Protein AF-A0AAN6GQ10-F1 (afdb_monomer_lite)

Secondary structure (DSSP, 8-state):
-PPPTT-HHHHHHHHHHHH-TTSHHHHHHHHHHHHHHHHHHHHHHS--GGGTTTS-----------------------------------TTS----HHHHHHHHTTPPP-S--TTTTPPPPP-

pLDDT: mean 72.79, std 21.88, range [30.62, 97.94]

Foldseek 3Di:
DDADPPHPVVVVVVVCLCPPCPHPNVVVVVVVVVVVVVVVVVVVPDDPVVVVVPPDDDDDDDDDDDDDDDDDPDDDDDDDPDDDDPDPPPPQDDPPDPVQVVCVVVVHDDDDDDVVSPDDPDDD

Organism: NCBI:txid155126

Sequence (124 aa):
MAKSLRSKSKVAARRVKRTDPNSVYKINADQRIQRAAARLKVLAKGPKVSAQQSESAEDQEDDQDASSSALMDQDEGEDATEGGEPTKISTSGSRGSRRETWRAARGWKPRVGSKNGGRTKRRH

Radius of gyration: 27.34 Å; chains: 1; bounding box: 59×47×66 Å

Structure (mmCIF, N/CA/C/O backbone):
data_AF-A0AAN6GQ10-F1
#
_entry.id   AF-A0AAN6GQ10-F1
#
loop_
_atom_site.group_PDB
_atom_site.id
_atom_site.type_symbol
_atom_site.label_atom_id
_atom_site.label_alt_id
_atom_site.label_comp_id
_atom_site.label_asym_id
_atom_site.label_entity_id
_atom_site.label_seq_id
_atom_site.pdbx_PDB_ins_code
_atom_site.Cartn_x
_atom_site.Cartn_y
_atom_site.Cartn_z
_atom_site.occupancy
_atom_site.B_iso_or_equiv
_atom_site.auth_seq_id
_atom_site.auth_comp_id
_atom_site.auth_asym_id
_atom_site.auth_atom_id
_atom_site.pdbx_PDB_model_num
ATOM 1 N N . MET A 1 1 ? 23.895 -21.806 -19.613 1.00 79.12 1 MET A N 1
ATOM 2 C CA . MET A 1 1 ? 23.264 -22.015 -18.288 1.00 79.12 1 MET A CA 1
ATOM 3 C C . MET A 1 1 ? 22.072 -21.084 -18.121 1.00 79.12 1 MET A C 1
ATOM 5 O O . MET A 1 1 ? 22.178 -19.911 -18.467 1.00 79.12 1 MET A O 1
ATOM 9 N N . ALA A 1 2 ? 20.944 -21.579 -17.609 1.00 91.69 2 ALA A N 1
ATOM 10 C CA . ALA A 1 2 ? 19.801 -20.728 -17.281 1.00 91.69 2 ALA A CA 1
ATOM 11 C C . ALA A 1 2 ? 20.114 -19.815 -16.080 1.00 91.69 2 ALA A C 1
ATOM 13 O O . ALA A 1 2 ? 20.938 -20.137 -15.225 1.00 91.69 2 ALA A O 1
ATOM 14 N N . LYS A 1 3 ? 19.454 -18.655 -16.006 1.00 94.19 3 LYS A N 1
ATOM 15 C CA . LYS A 1 3 ? 19.617 -17.720 -14.883 1.00 94.19 3 LYS A CA 1
ATOM 16 C C . LYS A 1 3 ? 18.761 -18.162 -13.693 1.00 94.19 3 LYS A C 1
ATOM 18 O O . LYS A 1 3 ? 17.585 -18.466 -13.868 1.00 94.19 3 LYS A O 1
ATOM 23 N N . SER A 1 4 ? 19.312 -18.110 -12.479 1.00 96.38 4 SER A N 1
ATOM 24 C CA . SER A 1 4 ? 18.559 -18.422 -11.256 1.00 96.38 4 SER A CA 1
ATOM 25 C C . SER A 1 4 ? 17.460 -17.390 -10.965 1.00 96.38 4 SER A C 1
ATOM 27 O O . SER A 1 4 ? 17.527 -16.231 -11.398 1.00 96.38 4 SER A O 1
ATOM 29 N N . LEU A 1 5 ? 16.462 -17.779 -10.163 1.00 93.62 5 LEU A N 1
ATOM 30 C CA . LEU A 1 5 ? 15.357 -16.902 -9.753 1.00 93.62 5 LEU A CA 1
ATOM 31 C C . LEU A 1 5 ? 15.836 -15.632 -9.025 1.00 93.62 5 LEU A C 1
ATOM 33 O O . LEU A 1 5 ? 15.201 -14.580 -9.153 1.00 93.62 5 LEU A O 1
ATOM 37 N N . ARG A 1 6 ? 16.962 -15.746 -8.306 1.00 95.62 6 ARG A N 1
ATOM 38 C CA . ARG A 1 6 ? 17.621 -14.681 -7.534 1.00 95.62 6 ARG A CA 1
ATOM 39 C C . ARG A 1 6 ? 18.756 -13.992 -8.300 1.00 95.62 6 ARG A C 1
ATOM 41 O O . ARG A 1 6 ? 19.488 -13.193 -7.726 1.00 95.62 6 ARG A O 1
ATOM 48 N N . SER A 1 7 ? 18.933 -14.295 -9.587 1.00 97.19 7 SER A N 1
ATOM 49 C CA . SER A 1 7 ? 19.975 -13.658 -10.392 1.00 97.19 7 SER A CA 1
ATOM 50 C C . SER A 1 7 ? 19.761 -12.142 -10.459 1.00 97.19 7 SER A C 1
ATOM 52 O O . SER A 1 7 ? 18.679 -11.662 -10.811 1.00 97.19 7 SER A O 1
ATOM 54 N N . LYS A 1 8 ? 20.815 -11.378 -10.144 1.00 96.62 8 LYS A N 1
ATOM 55 C CA . LYS A 1 8 ? 20.757 -9.910 -10.026 1.00 96.62 8 LYS A CA 1
ATOM 56 C C . LYS A 1 8 ? 20.184 -9.248 -11.282 1.00 96.62 8 LYS A C 1
ATOM 58 O O . LYS A 1 8 ? 19.290 -8.418 -11.177 1.00 96.62 8 LYS A O 1
ATOM 63 N N . SER A 1 9 ? 20.616 -9.689 -12.468 1.00 95.88 9 SER A N 1
ATOM 64 C CA . SER A 1 9 ? 20.123 -9.146 -13.744 1.00 95.88 9 SER A CA 1
ATOM 65 C C . SER A 1 9 ? 18.615 -9.345 -13.951 1.00 95.88 9 SER A C 1
ATOM 67 O O . SER A 1 9 ? 17.933 -8.429 -14.403 1.00 95.88 9 SER A O 1
ATOM 69 N N . LYS A 1 10 ? 18.050 -10.508 -13.592 1.00 96.19 10 LYS A N 1
ATOM 70 C CA . LYS A 1 10 ? 16.604 -10.756 -13.735 1.00 96.19 10 LYS A CA 1
ATOM 71 C C . LYS A 1 10 ? 15.794 -10.044 -12.655 1.00 96.19 10 LYS A C 1
ATOM 73 O O . LYS A 1 10 ? 14.712 -9.551 -12.957 1.00 96.19 10 LYS A O 1
ATOM 78 N N . VAL A 1 11 ? 16.298 -9.971 -11.423 1.00 97.44 11 VAL A N 1
ATOM 79 C CA . VAL A 1 11 ? 15.635 -9.225 -10.342 1.00 97.44 11 VAL A CA 1
ATOM 80 C C . VAL A 1 11 ? 15.595 -7.728 -10.662 1.00 97.44 11 VAL A C 1
ATOM 82 O O . VAL A 1 11 ? 14.533 -7.126 -10.528 1.00 97.44 11 VAL A O 1
ATOM 85 N N . ALA A 1 12 ? 16.689 -7.151 -11.170 1.00 97.06 12 ALA A N 1
ATOM 86 C CA . ALA A 1 12 ? 16.736 -5.753 -11.604 1.00 97.06 12 ALA A CA 1
ATOM 87 C C . ALA A 1 12 ? 15.717 -5.463 -12.719 1.00 97.06 12 ALA A C 1
ATOM 89 O O . ALA A 1 12 ? 14.913 -4.546 -12.586 1.00 97.06 12 ALA A O 1
ATOM 90 N N . ALA A 1 13 ? 15.653 -6.308 -13.754 1.00 96.38 13 ALA A N 1
ATOM 91 C CA . ALA A 1 13 ? 14.658 -6.161 -14.819 1.00 96.38 13 ALA A CA 1
ATOM 92 C C . ALA A 1 13 ? 13.208 -6.261 -14.304 1.00 96.38 13 ALA A C 1
ATOM 94 O O . ALA A 1 13 ? 12.327 -5.544 -14.770 1.00 96.38 13 ALA A O 1
ATOM 95 N N . ARG A 1 14 ? 12.939 -7.133 -13.319 1.00 96.19 14 ARG A N 1
ATOM 96 C CA . ARG A 1 14 ? 11.618 -7.207 -12.668 1.00 96.19 14 ARG A CA 1
ATOM 97 C C . ARG A 1 14 ? 11.313 -5.976 -11.818 1.00 96.19 14 ARG A C 1
ATOM 99 O O . ARG A 1 14 ? 10.143 -5.641 -11.684 1.00 96.19 14 ARG A O 1
ATOM 106 N N . ARG A 1 15 ? 12.326 -5.358 -11.203 1.00 96.69 15 ARG A N 1
ATOM 107 C CA . ARG A 1 15 ? 12.160 -4.129 -10.419 1.00 96.69 15 ARG A CA 1
ATOM 108 C C . ARG A 1 15 ? 11.698 -2.997 -11.327 1.00 96.69 15 ARG A C 1
ATOM 110 O O . ARG A 1 15 ? 10.641 -2.457 -11.051 1.00 96.69 15 ARG A O 1
ATOM 117 N N . VAL A 1 16 ? 12.417 -2.753 -12.426 1.00 96.50 16 VAL A N 1
ATOM 118 C CA . VAL A 1 16 ? 12.078 -1.744 -13.450 1.00 96.50 16 VAL A CA 1
ATOM 119 C C . VAL A 1 16 ? 10.615 -1.897 -13.886 1.00 96.50 16 VAL A C 1
ATOM 121 O O . VAL A 1 16 ? 9.791 -1.030 -13.617 1.00 96.50 16 VAL A O 1
ATOM 124 N N . LYS A 1 17 ? 10.229 -3.104 -14.328 1.00 96.44 17 LYS A N 1
ATOM 125 C CA . LYS A 1 17 ? 8.841 -3.423 -14.717 1.00 96.44 17 LYS A CA 1
ATOM 126 C C . LYS A 1 17 ? 7.772 -3.165 -13.650 1.00 96.44 17 LYS A C 1
ATOM 128 O O . LYS A 1 17 ? 6.601 -3.148 -13.999 1.00 96.44 17 LYS A O 1
ATOM 133 N N . ARG A 1 18 ? 8.128 -3.082 -12.367 1.00 96.25 18 ARG A N 1
ATOM 134 C CA . ARG A 1 18 ? 7.182 -2.843 -11.264 1.00 96.25 18 ARG A CA 1
ATOM 135 C C . ARG A 1 18 ? 7.212 -1.411 -10.746 1.00 96.25 18 ARG A C 1
ATOM 137 O O . ARG A 1 18 ? 6.263 -1.012 -10.082 1.00 96.25 18 ARG A O 1
ATOM 144 N N . THR A 1 19 ? 8.298 -0.681 -10.979 1.00 96.00 19 THR A N 1
ATOM 145 C CA . THR A 1 19 ? 8.477 0.686 -10.482 1.00 96.00 19 THR A CA 1
ATOM 146 C C . THR A 1 19 ? 8.130 1.734 -11.521 1.00 96.00 19 THR A C 1
ATOM 148 O O . THR A 1 19 ? 7.712 2.819 -11.133 1.00 96.00 19 THR A O 1
ATOM 151 N N . ASP A 1 20 ? 8.287 1.426 -12.810 1.00 95.94 20 ASP A N 1
ATOM 152 C CA . ASP A 1 20 ? 8.034 2.402 -13.865 1.00 95.94 20 ASP A CA 1
ATOM 153 C C . ASP A 1 20 ? 6.553 2.813 -13.856 1.00 95.94 20 ASP A C 1
ATOM 155 O O . ASP A 1 20 ? 5.682 1.933 -13.894 1.00 95.94 20 ASP A O 1
ATOM 159 N N . PRO A 1 21 ? 6.246 4.122 -13.837 1.00 95.25 21 PRO A N 1
ATOM 160 C CA .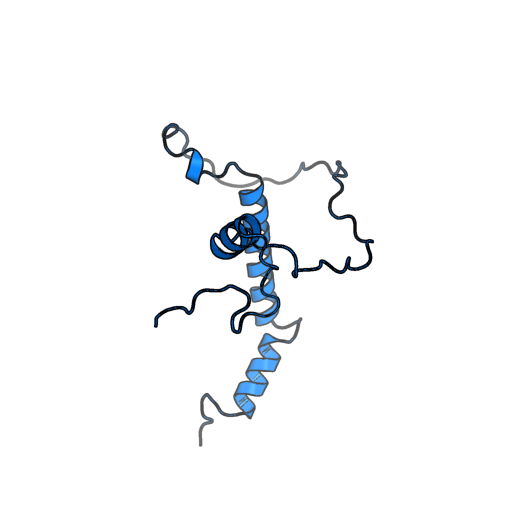 PRO A 1 21 ? 4.874 4.617 -13.706 1.00 95.25 21 PRO A CA 1
ATOM 161 C C . PRO A 1 21 ? 3.992 4.191 -14.884 1.00 95.25 21 PRO A C 1
ATOM 163 O O . PRO A 1 21 ? 2.820 3.885 -14.704 1.00 95.25 21 PRO A O 1
ATOM 166 N N . ASN A 1 22 ? 4.585 4.068 -16.073 1.00 94.81 22 ASN A N 1
ATOM 167 C CA . ASN A 1 22 ? 3.887 3.677 -17.298 1.00 94.81 22 ASN A CA 1
ATOM 168 C C . ASN A 1 22 ? 3.784 2.151 -17.469 1.00 94.81 22 ASN A C 1
ATOM 170 O O . ASN A 1 22 ? 3.261 1.669 -18.473 1.00 94.81 22 ASN A O 1
ATOM 174 N N . SER A 1 23 ? 4.312 1.361 -16.529 1.00 96.88 23 SER A N 1
ATOM 175 C CA . SER A 1 23 ? 4.219 -0.095 -16.616 1.00 96.88 23 SER A CA 1
ATOM 176 C C . SER A 1 23 ? 2.820 -0.581 -16.244 1.00 96.88 23 SER A C 1
ATOM 178 O O . SER A 1 23 ? 2.238 -0.174 -15.239 1.00 96.88 23 SER A O 1
ATO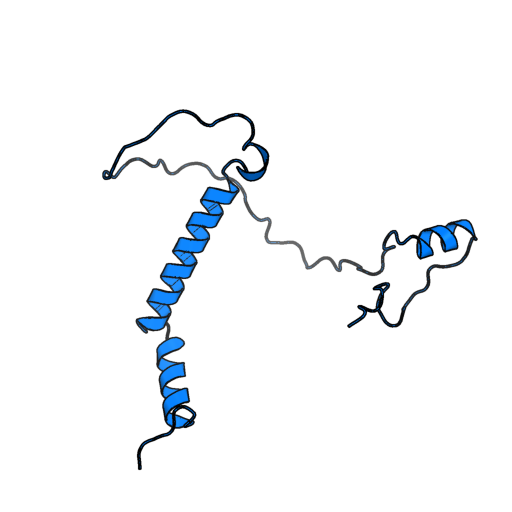M 180 N N . VAL A 1 24 ? 2.316 -1.560 -16.997 1.00 97.50 24 VAL A N 1
ATOM 181 C CA . VAL A 1 24 ? 1.022 -2.213 -16.728 1.00 97.50 24 VAL A CA 1
ATOM 182 C C . VAL A 1 24 ? 0.945 -2.760 -15.294 1.00 97.50 24 VAL A C 1
ATOM 184 O O . VAL A 1 24 ? -0.108 -2.724 -14.663 1.00 97.50 24 VAL A O 1
ATOM 187 N N . TYR A 1 25 ? 2.065 -3.238 -14.738 1.00 96.94 25 TYR A N 1
ATOM 188 C CA . TYR A 1 25 ? 2.113 -3.742 -13.363 1.00 96.94 25 TYR A CA 1
ATOM 189 C C . TYR A 1 25 ? 1.857 -2.648 -12.326 1.00 96.94 25 TYR A C 1
ATOM 191 O O . TYR A 1 25 ? 1.115 -2.891 -11.373 1.00 96.94 25 TYR A O 1
ATOM 199 N N . LYS A 1 26 ? 2.472 -1.474 -12.500 1.00 97.44 26 LYS A N 1
ATOM 200 C CA . LYS A 1 26 ? 2.326 -0.348 -11.577 1.00 97.44 26 LYS A CA 1
ATOM 201 C C . LYS A 1 26 ? 0.924 0.248 -11.668 1.00 97.44 26 LYS A C 1
ATOM 203 O O . LYS A 1 26 ? 0.253 0.346 -10.646 1.00 97.44 26 LYS A O 1
ATOM 208 N N . ILE A 1 27 ? 0.443 0.486 -12.889 1.00 97.50 27 ILE A N 1
ATOM 209 C CA . ILE A 1 27 ? -0.905 1.006 -13.163 1.00 97.50 27 ILE A CA 1
ATOM 210 C C . ILE A 1 27 ? -1.975 0.121 -12.508 1.00 97.50 27 ILE A C 1
ATOM 212 O O . ILE A 1 27 ? -2.806 0.606 -11.743 1.00 97.50 27 ILE A O 1
ATOM 216 N N . ASN A 1 28 ? -1.922 -1.195 -12.731 1.00 97.88 28 ASN A N 1
ATOM 217 C CA . ASN A 1 28 ? -2.907 -2.119 -12.162 1.00 97.88 28 ASN A CA 1
ATOM 218 C C . ASN A 1 28 ? -2.836 -2.196 -10.629 1.00 97.88 28 ASN A C 1
ATOM 220 O O . ASN A 1 28 ? -3.861 -2.383 -9.970 1.00 97.88 28 ASN A O 1
ATOM 224 N N . ALA A 1 29 ? -1.637 -2.096 -10.049 1.00 96.94 29 ALA A N 1
ATOM 225 C CA . ALA A 1 29 ? -1.479 -2.067 -8.598 1.00 96.94 29 ALA A CA 1
ATOM 226 C C . ALA A 1 29 ? -2.108 -0.798 -8.005 1.00 96.94 29 ALA A C 1
ATOM 228 O O . ALA A 1 29 ? -2.878 -0.892 -7.048 1.00 96.94 29 ALA A O 1
ATOM 229 N N . ASP A 1 30 ? -1.853 0.356 -8.616 1.00 96.88 30 ASP A N 1
ATOM 230 C CA . ASP A 1 30 ? -2.363 1.645 -8.148 1.00 96.88 30 ASP A CA 1
ATOM 231 C C . ASP A 1 30 ? -3.889 1.737 -8.301 1.00 96.88 30 ASP A C 1
ATOM 233 O O . ASP A 1 30 ? -4.576 2.134 -7.361 1.00 96.88 30 ASP A O 1
ATOM 237 N N . GLN A 1 31 ? -4.452 1.240 -9.407 1.00 97.94 31 GLN A N 1
ATOM 238 C CA . GLN A 1 31 ? -5.907 1.141 -9.592 1.00 97.94 31 GLN A CA 1
ATOM 239 C C . GLN A 1 31 ? -6.583 0.297 -8.501 1.00 97.94 31 GLN A C 1
ATOM 241 O O . GLN A 1 31 ? -7.656 0.648 -8.007 1.00 97.94 31 GLN A O 1
ATOM 246 N N . ARG A 1 32 ? -5.972 -0.822 -8.088 1.00 97.88 32 ARG A N 1
ATOM 247 C CA . ARG A 1 32 ? -6.510 -1.648 -6.991 1.00 97.88 32 ARG A CA 1
ATOM 248 C C . ARG A 1 32 ? -6.489 -0.899 -5.663 1.00 97.88 32 ARG A C 1
ATOM 250 O O . ARG A 1 32 ? -7.461 -0.987 -4.915 1.00 97.88 32 ARG A O 1
ATOM 257 N N . ILE A 1 33 ? -5.416 -0.157 -5.389 1.00 97.31 33 ILE A N 1
ATOM 258 C CA . ILE A 1 33 ? -5.290 0.663 -4.178 1.00 97.31 33 ILE A CA 1
ATOM 259 C C . ILE A 1 33 ? -6.358 1.762 -4.168 1.00 97.31 33 ILE A C 1
ATOM 261 O O . ILE A 1 33 ? -7.038 1.934 -3.160 1.00 97.31 33 ILE A O 1
ATOM 265 N N . GLN A 1 34 ? -6.576 2.442 -5.294 1.00 97.88 34 GLN A N 1
ATOM 266 C CA . GLN A 1 34 ? -7.616 3.467 -5.427 1.00 97.88 34 GLN A CA 1
ATOM 267 C C . GLN A 1 34 ? -9.020 2.897 -5.193 1.00 97.88 34 GLN A C 1
ATOM 269 O O . GLN A 1 34 ? -9.791 3.466 -4.421 1.00 97.88 34 GLN A O 1
ATOM 274 N N . ARG A 1 35 ? -9.340 1.735 -5.781 1.00 97.81 35 ARG A N 1
ATOM 275 C CA . ARG A 1 35 ? -10.624 1.047 -5.545 1.00 97.81 35 ARG A CA 1
ATOM 276 C C . ARG A 1 35 ? -10.810 0.677 -4.074 1.00 97.81 35 ARG A C 1
ATOM 278 O O . ARG A 1 35 ? -11.895 0.862 -3.531 1.00 97.81 35 ARG A O 1
ATOM 285 N N . ALA A 1 36 ? -9.765 0.165 -3.426 1.00 97.94 36 ALA A N 1
ATOM 286 C CA . ALA A 1 36 ? -9.811 -0.161 -2.003 1.00 97.94 36 ALA A CA 1
ATOM 287 C C . ALA A 1 36 ? -10.031 1.095 -1.146 1.00 97.94 36 ALA A C 1
ATOM 289 O O . ALA A 1 36 ? -10.891 1.091 -0.270 1.00 97.94 36 ALA A O 1
ATOM 290 N N . ALA A 1 37 ? -9.321 2.186 -1.438 1.00 97.50 37 ALA A N 1
ATOM 291 C CA . ALA A 1 37 ? -9.489 3.457 -0.741 1.00 97.50 37 ALA A CA 1
ATOM 292 C C . ALA A 1 37 ? -10.904 4.030 -0.917 1.00 97.50 37 ALA A C 1
ATOM 294 O O . ALA A 1 37 ? -11.501 4.478 0.058 1.00 97.50 37 ALA A O 1
ATOM 295 N N . ALA A 1 38 ? -11.469 3.967 -2.126 1.00 96.88 38 ALA A N 1
ATOM 296 C CA . ALA A 1 38 ? -12.841 4.398 -2.386 1.00 96.88 38 ALA A CA 1
ATOM 297 C C . ALA A 1 38 ? -13.857 3.596 -1.555 1.00 96.88 38 ALA A C 1
ATOM 299 O O . ALA A 1 38 ? -14.691 4.185 -0.872 1.00 96.88 38 ALA A O 1
ATOM 300 N N . ARG A 1 39 ? -13.729 2.262 -1.522 1.00 95.44 39 ARG A N 1
ATOM 301 C CA . ARG A 1 39 ? -14.579 1.394 -0.686 1.00 95.44 39 ARG A CA 1
ATOM 302 C C . ARG A 1 39 ? -14.458 1.729 0.797 1.00 95.44 39 ARG A C 1
ATOM 304 O O . ARG A 1 39 ? -15.467 1.813 1.485 1.00 95.44 39 ARG A O 1
ATOM 311 N N . LEU A 1 40 ? -13.240 1.958 1.285 1.00 94.50 40 LEU A N 1
ATOM 312 C CA . LEU A 1 40 ? -13.014 2.332 2.682 1.00 94.50 40 LEU A CA 1
ATOM 313 C C . LEU A 1 40 ? -13.630 3.692 3.024 1.00 94.50 40 LEU A C 1
ATOM 315 O O . LEU A 1 40 ? -14.192 3.830 4.103 1.00 94.50 40 LEU A O 1
ATOM 319 N N . LYS A 1 41 ? -13.581 4.674 2.115 1.00 94.62 41 LYS A N 1
ATOM 320 C CA . LYS A 1 41 ? -14.247 5.974 2.305 1.00 94.62 41 LYS A CA 1
ATOM 321 C C . LYS A 1 41 ? -15.767 5.831 2.395 1.00 94.62 41 LYS A C 1
ATOM 323 O O . LYS A 1 41 ? -16.376 6.481 3.235 1.00 94.62 41 LYS A O 1
ATOM 328 N N . VAL A 1 42 ? -16.367 4.971 1.569 1.00 92.88 42 VAL A N 1
ATOM 329 C CA . VAL A 1 42 ? -17.807 4.666 1.644 1.00 92.88 42 VAL A CA 1
ATOM 330 C C . VAL A 1 42 ? -18.143 3.994 2.978 1.00 92.88 42 VAL A C 1
ATOM 332 O O . VAL A 1 42 ? -19.028 4.455 3.692 1.00 92.88 42 VAL A O 1
ATOM 335 N N . LEU A 1 43 ? -17.379 2.969 3.369 1.00 89.50 43 LEU A N 1
ATOM 336 C CA . LEU A 1 43 ? -17.573 2.264 4.641 1.00 89.50 43 LEU A CA 1
ATOM 337 C C . LEU A 1 43 ? -17.361 3.159 5.868 1.00 89.50 43 LEU A C 1
ATOM 339 O O . LEU A 1 43 ? -18.015 2.956 6.882 1.00 89.50 43 LEU A O 1
ATOM 343 N N . ALA A 1 44 ? -16.460 4.140 5.794 1.00 90.81 44 ALA A N 1
ATOM 344 C CA . ALA A 1 44 ? -16.213 5.074 6.889 1.00 90.81 44 ALA A CA 1
ATOM 345 C C . ALA A 1 44 ? -17.389 6.033 7.132 1.00 90.81 44 ALA A C 1
ATOM 347 O O . ALA A 1 44 ? -17.574 6.475 8.264 1.00 90.8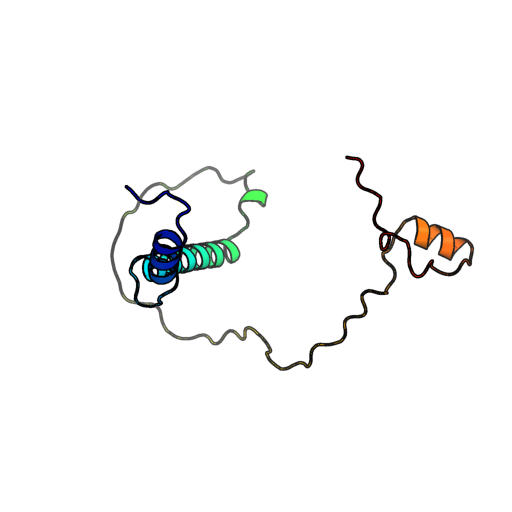1 44 ALA A O 1
ATOM 348 N N . LYS A 1 45 ? -18.163 6.350 6.086 1.00 89.12 45 LYS A N 1
ATOM 349 C CA . LYS A 1 45 ? -19.368 7.189 6.174 1.00 89.12 45 LYS A CA 1
ATOM 350 C C . LYS A 1 45 ? -20.609 6.394 6.594 1.00 89.12 45 LYS A C 1
ATOM 352 O O . LYS A 1 45 ? -21.535 6.972 7.148 1.00 89.12 45 LYS A O 1
ATOM 357 N N . GLY A 1 46 ? -20.632 5.089 6.319 1.00 82.62 46 GLY A N 1
ATOM 358 C CA . GLY A 1 46 ? -21.722 4.203 6.719 1.00 82.62 46 GLY A CA 1
ATOM 359 C C . GLY A 1 46 ? -21.720 3.885 8.222 1.00 82.62 46 GLY A C 1
ATOM 360 O O . GLY A 1 46 ? -20.676 3.970 8.880 1.00 82.62 46 GLY A O 1
ATOM 361 N N . PRO A 1 47 ? -22.873 3.484 8.788 1.00 79.19 47 PRO A N 1
ATOM 362 C CA . PRO A 1 47 ? -22.930 3.008 10.162 1.00 79.19 47 PRO A CA 1
ATOM 363 C C . PRO A 1 47 ? -22.017 1.789 10.328 1.00 79.19 47 PRO A C 1
ATOM 365 O O . PRO A 1 47 ? -21.966 0.892 9.484 1.00 79.19 47 PRO A O 1
ATOM 368 N N . LYS A 1 48 ? -21.268 1.748 11.434 1.00 79.50 48 LYS A N 1
ATOM 369 C CA . LYS A 1 48 ? -20.417 0.602 11.778 1.00 79.50 48 LYS A CA 1
ATOM 370 C C . LYS A 1 48 ? -21.324 -0.578 12.120 1.00 79.50 48 LYS A C 1
ATOM 372 O O . LYS A 1 48 ? -21.727 -0.743 13.268 1.00 79.50 48 LYS A O 1
ATOM 377 N N . VAL A 1 49 ? -21.617 -1.399 11.115 1.00 66.00 49 VAL A N 1
ATOM 378 C CA . VAL A 1 49 ? -22.567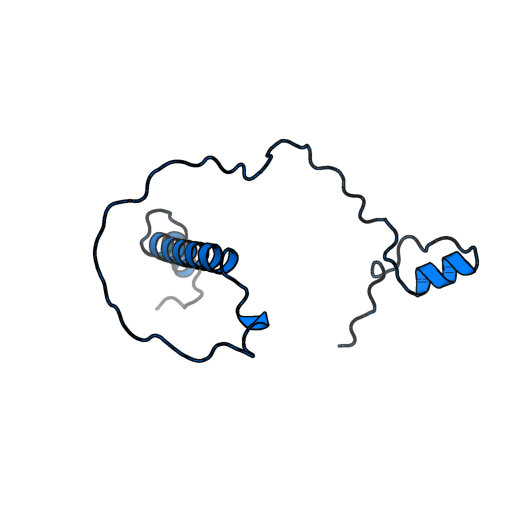 -2.525 11.185 1.00 66.00 49 VAL A CA 1
ATOM 379 C C . VAL A 1 49 ? -22.226 -3.515 12.314 1.00 66.00 49 VAL A C 1
ATOM 381 O O . VAL A 1 49 ? -23.108 -4.165 12.862 1.00 66.00 49 VAL A O 1
ATOM 384 N N . SER A 1 50 ? -20.969 -3.554 12.775 1.00 61.47 50 SER A N 1
ATOM 385 C CA . SER A 1 50 ? -20.544 -4.377 13.916 1.00 61.47 50 SER A CA 1
ATOM 386 C C . SER A 1 50 ? -21.094 -3.939 15.284 1.00 61.47 50 SER A C 1
ATOM 388 O O . SER A 1 50 ? -20.833 -4.625 16.266 1.00 61.47 50 SER A O 1
ATOM 390 N N . ALA A 1 51 ? -21.798 -2.805 15.383 1.00 56.88 51 ALA A N 1
ATOM 391 C CA . ALA A 1 51 ? -22.465 -2.361 16.613 1.00 56.88 51 ALA A CA 1
ATOM 392 C C . ALA A 1 51 ? -24.003 -2.484 16.568 1.00 56.88 51 ALA A C 1
ATOM 394 O O . ALA A 1 51 ? -24.639 -2.258 17.590 1.00 56.88 51 ALA A O 1
ATOM 395 N N . GLN A 1 52 ? -24.597 -2.829 15.417 1.00 53.00 52 GLN A N 1
ATOM 396 C CA . GLN A 1 52 ? -26.059 -2.838 15.217 1.00 53.00 52 GLN A CA 1
ATOM 397 C C . GLN A 1 52 ? -26.630 -4.196 14.781 1.00 53.00 52 GLN A C 1
ATOM 399 O O . GLN A 1 52 ? -27.836 -4.323 14.590 1.00 53.00 52 GLN A O 1
ATOM 404 N N . GLN A 1 53 ? -25.800 -5.236 14.663 1.00 49.69 53 GLN A N 1
ATOM 405 C CA . GLN A 1 53 ? -26.242 -6.580 14.276 1.00 49.69 53 GLN A CA 1
ATOM 406 C C . GLN A 1 53 ? -26.921 -7.343 15.433 1.00 49.69 53 GLN A C 1
ATOM 408 O O . GLN A 1 53 ? -26.604 -8.500 15.699 1.00 49.69 53 GLN A O 1
ATOM 413 N N . SER A 1 54 ? -27.844 -6.685 16.136 1.00 48.72 54 SER A N 1
ATOM 414 C CA . SER A 1 54 ? -28.811 -7.339 17.020 1.00 48.72 54 SER A CA 1
ATOM 415 C C . SER A 1 54 ? -30.272 -7.089 16.636 1.00 48.72 54 SER A C 1
ATOM 417 O O . SER A 1 54 ? -31.112 -7.778 17.196 1.00 48.72 54 SER A O 1
ATOM 419 N N . GLU A 1 55 ? -30.614 -6.180 15.704 1.00 45.97 55 GLU A N 1
ATOM 420 C CA . GLU A 1 55 ? -32.038 -5.819 15.487 1.00 45.97 55 GLU A CA 1
ATOM 421 C C . GLU A 1 55 ? -32.492 -5.502 14.046 1.00 45.97 55 GLU A C 1
ATOM 423 O O . GLU A 1 55 ? -33.557 -4.925 13.855 1.00 45.97 55 GLU A O 1
ATOM 428 N N . SER A 1 56 ? -31.763 -5.861 12.988 1.00 45.00 56 SER A N 1
ATOM 429 C CA . SER A 1 56 ? -32.308 -5.692 11.624 1.00 45.00 56 SER A CA 1
ATOM 430 C C . SER A 1 56 ? -31.778 -6.752 10.676 1.00 45.00 56 SER A C 1
ATOM 432 O O . SER A 1 56 ? -30.855 -6.530 9.897 1.00 45.00 56 SER A O 1
ATOM 434 N N . ALA A 1 57 ? -32.358 -7.940 10.795 1.00 46.09 57 ALA A N 1
ATOM 435 C CA . ALA A 1 57 ? -32.406 -8.909 9.720 1.00 46.09 57 ALA A CA 1
ATOM 436 C C . ALA A 1 57 ? -33.860 -8.950 9.266 1.00 46.09 57 ALA A C 1
ATOM 438 O O . ALA A 1 57 ? -34.645 -9.635 9.903 1.00 46.09 57 ALA A O 1
ATOM 439 N N . GLU A 1 58 ? -34.211 -8.157 8.257 1.00 45.31 58 GLU A N 1
ATOM 440 C CA . GLU A 1 58 ? -35.278 -8.448 7.297 1.00 45.31 58 GLU A CA 1
ATOM 441 C C . GLU A 1 58 ? -35.324 -7.332 6.243 1.00 45.31 58 GLU A C 1
ATOM 443 O O . GLU A 1 58 ? -35.303 -6.151 6.575 1.00 45.31 58 GLU A O 1
ATOM 448 N N . ASP A 1 59 ? -35.382 -7.765 4.984 1.00 39.22 59 ASP A N 1
ATOM 449 C CA . ASP A 1 59 ? -35.679 -6.997 3.772 1.00 39.22 59 ASP A CA 1
ATOM 450 C C . ASP A 1 59 ? -34.530 -6.198 3.118 1.00 39.22 59 ASP A C 1
ATOM 452 O O . ASP A 1 59 ? -34.176 -5.095 3.525 1.00 39.22 59 ASP A O 1
ATOM 456 N N . GLN A 1 60 ? -33.919 -6.760 2.066 1.00 37.72 60 GLN A N 1
ATOM 457 C CA . GLN A 1 60 ? -34.314 -6.482 0.672 1.00 37.72 60 GLN A CA 1
ATOM 458 C C . GLN A 1 60 ? -33.242 -7.040 -0.288 1.00 37.72 60 GLN A C 1
ATOM 460 O O . GLN A 1 60 ? -32.083 -6.614 -0.282 1.00 37.72 60 GLN A O 1
ATOM 465 N N . GLU A 1 61 ? -33.627 -8.042 -1.078 1.00 41.59 61 GLU A N 1
ATOM 466 C CA . GLU A 1 61 ? -32.871 -8.540 -2.229 1.00 41.59 61 GLU A CA 1
ATOM 467 C C . GLU A 1 61 ? -33.224 -7.722 -3.486 1.00 41.59 61 GLU A C 1
ATOM 469 O O . GLU A 1 61 ? -34.351 -7.260 -3.622 1.00 41.59 61 GLU A O 1
ATOM 474 N N . ASP A 1 62 ? -32.256 -7.656 -4.407 1.00 36.56 62 ASP A N 1
ATOM 475 C CA . ASP A 1 62 ? -32.372 -7.336 -5.840 1.00 36.56 62 ASP A CA 1
ATOM 476 C C . ASP A 1 62 ? -32.517 -5.857 -6.264 1.00 36.56 62 ASP A C 1
ATOM 478 O O . ASP A 1 62 ? -33.571 -5.252 -6.146 1.00 36.56 62 ASP A O 1
ATOM 482 N N . ASP A 1 63 ? -31.447 -5.295 -6.846 1.00 33.12 63 ASP A N 1
ATOM 483 C CA . ASP A 1 63 ? -31.550 -4.688 -8.182 1.00 33.12 63 ASP A CA 1
ATOM 484 C C . ASP A 1 63 ? -30.165 -4.452 -8.812 1.00 33.12 63 ASP A C 1
ATOM 486 O O . ASP A 1 63 ? -29.232 -3.904 -8.209 1.00 33.12 63 ASP A O 1
ATOM 490 N N . GLN A 1 64 ? -30.031 -4.924 -10.050 1.00 42.16 64 GLN A N 1
ATOM 491 C CA . GLN A 1 64 ? -28.838 -4.851 -10.882 1.00 42.16 64 GLN A CA 1
ATOM 492 C C . GLN A 1 64 ? -28.824 -3.572 -11.735 1.00 42.16 64 GLN A C 1
ATOM 494 O O . GLN A 1 64 ? -29.803 -3.237 -12.379 1.00 42.16 64 GLN A O 1
ATOM 499 N N . ASP A 1 65 ? -27.635 -2.972 -11.814 1.00 36.09 65 ASP A N 1
ATOM 500 C CA . ASP A 1 65 ? -27.012 -2.311 -12.973 1.00 36.09 65 ASP A CA 1
ATOM 501 C C . ASP A 1 65 ? -27.651 -1.095 -13.697 1.00 36.09 65 ASP A C 1
ATOM 503 O O . ASP A 1 65 ? -28.815 -1.043 -14.068 1.00 36.09 65 ASP A O 1
ATOM 507 N N . ALA A 1 66 ? -26.743 -0.172 -14.047 1.00 35.62 66 ALA A N 1
ATOM 508 C CA . ALA A 1 66 ? -26.822 0.861 -15.089 1.00 35.62 66 ALA A CA 1
ATOM 509 C C . ALA A 1 66 ? -27.855 2.011 -14.977 1.00 35.62 66 ALA A C 1
ATOM 511 O O . ALA A 1 66 ? -28.987 1.913 -15.428 1.00 35.62 66 ALA A O 1
ATOM 512 N N . SER A 1 67 ? -27.378 3.215 -14.630 1.00 30.62 67 SER A N 1
ATOM 513 C CA . SER A 1 67 ? -27.273 4.321 -15.606 1.00 30.62 67 SER A CA 1
ATOM 514 C C . SER A 1 67 ? -26.797 5.623 -14.954 1.00 30.62 67 SER A C 1
ATOM 516 O O . SER A 1 67 ? -27.197 6.018 -13.866 1.00 30.62 67 SER A O 1
ATOM 518 N N . SER A 1 68 ? -25.912 6.284 -15.687 1.00 34.34 68 SER A N 1
ATOM 519 C CA . SER A 1 68 ? -25.265 7.562 -15.441 1.00 34.34 68 SER A CA 1
ATOM 520 C C . SER A 1 68 ? -26.208 8.754 -15.247 1.00 34.34 68 SER A C 1
ATOM 522 O O . SER A 1 68 ? -27.291 8.793 -15.823 1.00 34.34 68 SER A O 1
ATOM 524 N N . SER A 1 69 ? -25.629 9.809 -14.660 1.00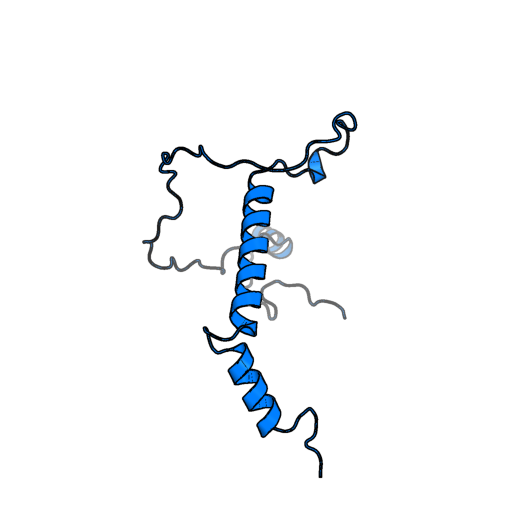 38.31 69 SER A N 1
ATOM 525 C CA . SER A 1 69 ? -25.973 11.228 -14.848 1.00 38.31 69 SER A CA 1
ATOM 526 C C . SER A 1 69 ? -26.979 11.837 -13.873 1.00 38.31 69 SER A C 1
ATOM 528 O O . SER A 1 69 ? -28.096 12.158 -14.257 1.00 38.31 69 SER A O 1
ATOM 530 N N . ALA A 1 70 ? -26.514 12.116 -12.654 1.00 40.50 70 ALA A N 1
ATOM 531 C CA . ALA A 1 70 ? -26.785 13.368 -11.935 1.00 40.50 70 ALA A CA 1
ATOM 532 C C . ALA A 1 70 ? -26.111 13.298 -10.557 1.00 40.50 70 ALA A C 1
ATOM 534 O O . ALA A 1 70 ? -26.722 12.869 -9.585 1.00 40.50 70 ALA A O 1
ATOM 53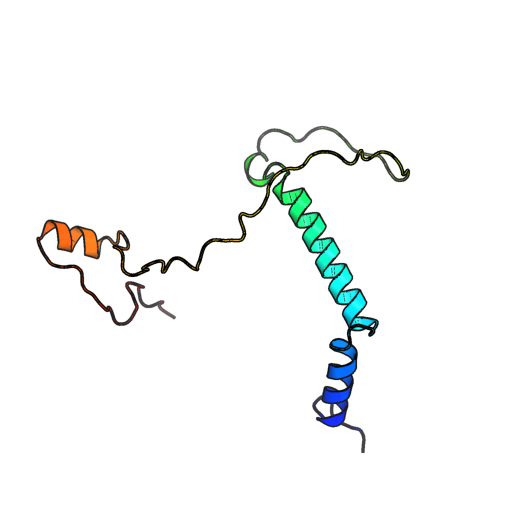5 N N . LEU A 1 71 ? -24.846 13.712 -10.454 1.00 40.38 71 LEU A N 1
ATOM 536 C CA . LEU A 1 71 ? -24.328 14.160 -9.163 1.00 40.38 71 LEU A CA 1
ATOM 537 C C . LEU A 1 71 ? -23.956 15.625 -9.328 1.00 40.38 71 LEU A C 1
ATOM 539 O O . LEU A 1 71 ? -22.983 15.954 -10.003 1.00 40.38 71 LEU A O 1
ATOM 543 N N . MET A 1 72 ? -24.824 16.477 -8.786 1.00 39.69 72 MET A N 1
ATOM 544 C CA . MET A 1 72 ? -24.581 17.898 -8.626 1.00 39.69 72 MET A CA 1
ATOM 545 C C . MET A 1 72 ? -23.273 18.101 -7.863 1.00 39.69 72 MET A C 1
ATOM 547 O O . MET A 1 72 ? -23.076 17.579 -6.767 1.00 39.69 72 MET A O 1
ATOM 551 N N . ASP A 1 73 ? -22.396 18.854 -8.506 1.00 43.41 73 ASP A N 1
ATOM 552 C CA . ASP A 1 73 ? -21.228 19.502 -7.943 1.00 43.41 73 ASP A CA 1
ATOM 553 C C . ASP A 1 73 ? -21.708 20.716 -7.138 1.00 43.41 73 ASP A C 1
ATOM 555 O O . ASP A 1 73 ? -22.013 21.752 -7.720 1.00 43.41 73 ASP A O 1
ATOM 559 N N . GLN A 1 74 ? -21.888 20.548 -5.826 1.00 42.66 74 GLN A N 1
ATOM 560 C CA . GLN A 1 74 ? -21.767 21.606 -4.815 1.00 42.66 74 GLN A CA 1
ATOM 561 C C . GLN A 1 74 ? -21.981 20.995 -3.427 1.00 42.66 74 GLN A C 1
ATOM 563 O O . GLN A 1 74 ? -23.105 20.660 -3.068 1.00 42.66 74 GLN A O 1
ATOM 568 N N . ASP A 1 75 ? -20.904 20.820 -2.666 1.00 34.81 75 ASP A N 1
ATOM 569 C CA . ASP A 1 75 ? -20.790 21.488 -1.367 1.00 34.81 75 ASP A CA 1
ATOM 570 C C . ASP A 1 75 ? -19.343 21.388 -0.870 1.00 34.81 75 ASP A C 1
ATOM 572 O O . ASP A 1 75 ? -18.745 20.308 -0.789 1.00 34.81 75 ASP A O 1
ATOM 576 N N . GLU A 1 76 ? -18.782 22.556 -0.589 1.00 46.06 76 GLU A N 1
ATOM 577 C CA . GLU A 1 76 ? -17.469 22.770 -0.009 1.00 46.06 76 GLU A CA 1
ATOM 578 C C . GLU A 1 76 ? -17.524 22.379 1.473 1.00 46.06 76 GLU A C 1
ATOM 580 O O . GLU A 1 76 ? -17.884 23.165 2.340 1.00 46.06 76 GLU A O 1
ATOM 585 N N . GLY A 1 77 ? -17.168 21.132 1.774 1.00 37.72 77 GLY A N 1
ATOM 586 C CA . GLY A 1 77 ? -16.940 20.668 3.139 1.00 37.72 77 GLY A CA 1
ATOM 587 C C . GLY A 1 77 ? -15.451 20.651 3.450 1.00 37.72 77 GLY A C 1
ATOM 588 O O . GLY A 1 77 ? -14.776 19.672 3.142 1.00 37.72 77 GLY A O 1
ATOM 589 N N . GLU A 1 78 ? -14.971 21.749 4.028 1.00 44.72 78 GLU A N 1
ATOM 590 C CA . GLU A 1 78 ? -13.648 21.962 4.619 1.00 44.72 78 GLU A CA 1
ATOM 591 C C . GLU A 1 78 ? -13.071 20.690 5.266 1.00 44.72 78 GLU A C 1
ATOM 593 O O . GLU A 1 78 ? -13.503 20.258 6.335 1.00 44.72 78 GLU A O 1
ATOM 598 N N . ASP A 1 79 ? -12.055 20.099 4.640 1.00 39.09 79 ASP A N 1
ATOM 599 C CA . ASP A 1 79 ? -11.244 19.067 5.272 1.00 39.09 79 ASP A CA 1
ATOM 600 C C . ASP A 1 79 ? -9.769 19.437 5.111 1.00 39.09 79 ASP A C 1
ATOM 602 O O . ASP A 1 79 ? -9.289 19.739 4.018 1.00 39.09 79 ASP A O 1
ATOM 606 N N . ALA A 1 80 ? -9.077 19.386 6.245 1.00 44.00 80 ALA A N 1
ATOM 607 C CA . ALA A 1 80 ? -7.660 19.641 6.458 1.00 44.00 80 ALA A CA 1
ATOM 608 C C . ALA A 1 80 ? -7.195 21.107 6.359 1.00 44.00 80 ALA A C 1
ATOM 610 O O . ALA A 1 80 ? -6.674 21.582 5.354 1.00 44.00 80 ALA A O 1
ATOM 611 N N . THR A 1 81 ? -7.216 21.771 7.516 1.00 44.28 81 THR A N 1
ATOM 612 C CA . THR A 1 81 ? -6.229 22.789 7.888 1.00 44.28 81 THR A CA 1
ATOM 613 C C . THR A 1 81 ? -4.800 22.254 7.671 1.00 44.28 81 THR A C 1
ATOM 615 O O . THR A 1 81 ? -4.200 21.661 8.573 1.00 44.28 81 THR A O 1
ATOM 618 N N . GLU A 1 82 ? -4.236 22.446 6.482 1.00 49.19 82 GLU A N 1
ATOM 619 C CA . GLU A 1 82 ? -2.792 22.413 6.251 1.00 49.19 82 GLU A CA 1
ATOM 620 C C . GLU A 1 82 ? -2.227 23.804 6.569 1.00 49.19 82 GLU A C 1
ATOM 622 O O . GLU A 1 82 ? -2.559 24.782 5.905 1.00 49.19 82 GLU A O 1
ATOM 627 N N . GLY A 1 83 ? -1.386 23.915 7.604 1.00 49.75 83 GLY A N 1
ATOM 628 C CA . GLY A 1 83 ? -0.700 25.183 7.894 1.00 49.75 83 GLY A CA 1
ATOM 629 C C . GLY A 1 83 ? -0.192 25.421 9.317 1.00 49.75 83 GLY A C 1
ATOM 630 O O . GLY A 1 83 ? 0.271 26.519 9.603 1.00 49.75 83 GLY A O 1
ATOM 631 N N . GLY A 1 84 ? -0.252 24.446 10.227 1.00 50.81 84 GLY A N 1
ATOM 632 C CA . GLY A 1 84 ? 0.426 24.556 11.522 1.00 50.81 84 GLY A CA 1
ATOM 633 C C . GLY A 1 84 ? 1.835 23.974 11.445 1.00 50.81 84 GLY A C 1
ATOM 634 O O . GLY A 1 84 ? 1.981 22.808 11.079 1.00 50.81 84 GLY A O 1
ATOM 635 N N . GLU A 1 85 ? 2.866 24.741 11.818 1.00 66.44 85 GLU A N 1
ATOM 636 C CA . GLU A 1 85 ? 4.197 24.190 12.123 1.00 66.44 85 GLU A CA 1
ATOM 637 C C . GLU A 1 85 ? 4.053 22.923 12.988 1.00 66.44 85 GLU A C 1
ATOM 639 O O . GLU A 1 85 ? 3.152 22.880 13.834 1.00 66.44 85 GLU A O 1
ATOM 644 N N . PRO A 1 86 ? 4.900 21.883 12.822 1.00 66.44 86 PRO A N 1
ATOM 645 C CA . PRO A 1 86 ? 4.779 20.672 13.620 1.00 66.44 86 PRO A CA 1
ATOM 646 C C . PRO A 1 86 ? 4.937 21.043 15.093 1.00 66.44 86 PRO A C 1
ATOM 648 O O . PRO A 1 86 ? 6.049 21.260 15.586 1.00 66.44 86 PRO A O 1
ATOM 651 N N . THR A 1 87 ? 3.813 21.129 15.804 1.00 72.94 87 THR A N 1
ATOM 652 C CA . THR A 1 87 ? 3.828 21.366 17.239 1.00 72.94 87 THR A CA 1
ATOM 653 C C . THR A 1 87 ? 4.657 20.245 17.846 1.00 72.94 87 THR A C 1
ATOM 655 O O . THR A 1 87 ? 4.433 19.058 17.594 1.00 72.94 87 THR A O 1
ATOM 658 N N . LYS A 1 88 ? 5.709 20.607 18.584 1.00 77.06 88 LYS A N 1
ATOM 659 C CA . LYS A 1 88 ? 6.541 19.628 19.282 1.00 77.06 88 LYS A CA 1
ATOM 660 C C . LYS A 1 88 ? 5.682 19.009 20.378 1.00 77.06 88 LYS A C 1
ATOM 662 O O . LYS A 1 88 ? 5.625 19.517 21.495 1.00 77.06 88 LYS A O 1
ATOM 667 N N . ILE A 1 89 ? 4.991 17.921 20.049 1.00 71.50 89 ILE A N 1
ATOM 668 C CA . ILE A 1 89 ? 4.180 17.175 21.004 1.00 71.50 89 ILE A CA 1
ATOM 669 C C . ILE A 1 89 ? 5.151 16.490 21.963 1.00 71.50 89 ILE A C 1
ATOM 671 O O . ILE A 1 89 ? 5.820 15.509 21.621 1.00 71.50 89 ILE A O 1
ATOM 675 N N . SER A 1 90 ? 5.256 17.028 23.176 1.00 68.31 90 SER A N 1
ATOM 676 C CA . SER A 1 90 ? 6.064 16.410 24.216 1.00 68.31 90 SER A CA 1
ATOM 677 C C . SER A 1 90 ? 5.402 15.109 24.674 1.00 68.31 90 SER A C 1
ATOM 679 O O . SER A 1 90 ? 4.434 15.100 25.430 1.00 68.31 90 SER A O 1
ATOM 681 N N . THR A 1 91 ? 5.949 13.976 24.234 1.00 70.62 91 THR A N 1
ATOM 682 C CA . THR A 1 91 ? 5.533 12.633 24.679 1.00 70.62 91 THR A CA 1
ATOM 683 C C . THR A 1 91 ? 6.062 12.273 26.077 1.00 70.62 91 THR A C 1
ATOM 685 O O . THR A 1 91 ? 5.962 11.116 26.500 1.00 70.62 91 THR A O 1
ATOM 688 N N . SER A 1 92 ? 6.635 13.242 26.807 1.00 65.38 92 SER A N 1
ATOM 689 C CA . SER A 1 92 ? 7.186 13.061 28.156 1.00 65.38 92 SER A CA 1
ATOM 690 C C . SER A 1 92 ? 6.177 13.289 29.291 1.00 65.38 92 SER A C 1
ATOM 692 O O . SER A 1 92 ? 6.582 13.268 30.454 1.00 65.38 92 SER A O 1
ATOM 694 N N . GLY A 1 93 ? 4.898 13.531 28.983 1.00 68.50 93 GLY A N 1
ATOM 695 C CA . GLY A 1 93 ? 3.827 13.661 29.980 1.00 68.50 93 GLY A CA 1
ATOM 696 C C . GLY A 1 93 ? 3.562 12.369 30.769 1.00 68.50 93 GLY A C 1
ATOM 697 O O . GLY A 1 93 ? 4.043 11.290 30.407 1.00 68.50 93 GLY A O 1
ATOM 698 N N . SER A 1 94 ? 2.805 12.472 31.868 1.00 71.81 94 SER A N 1
ATOM 699 C CA . SER A 1 94 ? 2.430 11.307 32.680 1.00 71.81 94 SER A CA 1
ATOM 700 C C . SER A 1 94 ? 1.630 10.302 31.845 1.00 71.81 94 SER A C 1
ATOM 702 O O . SER A 1 94 ? 0.767 10.663 31.047 1.00 71.81 94 SER A O 1
ATOM 704 N N . ARG A 1 95 ? 1.929 9.013 32.012 1.00 76.00 95 ARG A N 1
ATOM 705 C CA . ARG A 1 95 ? 1.293 7.914 31.268 1.00 76.00 95 ARG A CA 1
ATOM 706 C C . ARG A 1 95 ? 0.125 7.288 32.029 1.00 76.00 95 ARG A C 1
ATOM 708 O O . ARG A 1 95 ? -0.339 6.217 31.650 1.00 76.00 95 ARG A O 1
ATOM 715 N N . GLY A 1 96 ? -0.300 7.901 33.138 1.00 73.69 96 GLY A N 1
ATOM 716 C CA . GLY A 1 96 ? -1.406 7.417 33.970 1.00 73.69 96 GLY A CA 1
ATOM 717 C C . GLY A 1 96 ? -1.172 6.016 34.550 1.00 73.69 96 GLY A C 1
ATOM 718 O O . GLY A 1 96 ? -2.117 5.330 34.927 1.00 73.69 96 GLY A O 1
ATOM 719 N N . SER A 1 97 ? 0.080 5.548 34.604 1.00 80.44 97 SER A N 1
ATOM 720 C CA . SER A 1 97 ? 0.388 4.198 35.080 1.00 80.44 97 SER A CA 1
ATOM 721 C C . SER A 1 97 ? 0.136 4.083 36.584 1.00 80.44 97 SER A C 1
ATOM 723 O O . SER A 1 97 ? 0.481 4.985 37.346 1.00 80.44 97 SER A O 1
ATOM 725 N N . ARG A 1 98 ? -0.336 2.917 37.049 1.00 80.56 98 ARG A N 1
ATOM 726 C CA . ARG A 1 98 ? -0.510 2.611 38.485 1.00 80.56 98 ARG A CA 1
ATOM 727 C C . ARG A 1 98 ? 0.751 2.877 39.321 1.00 80.56 98 ARG A C 1
ATOM 729 O O . ARG A 1 98 ? 0.670 3.221 40.496 1.00 80.56 98 ARG A O 1
ATOM 736 N N . ARG A 1 99 ? 1.940 2.727 38.726 1.00 79.44 99 ARG A N 1
ATOM 737 C CA . ARG A 1 99 ? 3.216 3.052 39.385 1.00 79.44 99 ARG A CA 1
ATOM 738 C C . ARG A 1 99 ? 3.427 4.563 39.527 1.00 79.44 99 ARG A C 1
ATOM 740 O O . ARG A 1 99 ? 4.024 4.985 40.511 1.00 79.44 99 ARG A O 1
ATOM 747 N N . GLU A 1 100 ? 2.994 5.362 38.558 1.00 80.75 100 GLU A N 1
ATOM 748 C CA . GLU A 1 100 ? 3.091 6.826 38.613 1.00 80.75 100 GLU A CA 1
ATOM 749 C C . GLU A 1 100 ? 2.117 7.395 39.643 1.00 80.75 100 GLU A C 1
ATOM 751 O O . GLU A 1 100 ? 2.535 8.207 40.464 1.00 80.75 100 GLU A O 1
ATOM 756 N N . THR A 1 101 ? 0.879 6.893 39.687 1.00 83.44 101 THR A N 1
ATOM 757 C CA . THR A 1 101 ? -0.120 7.312 40.684 1.00 83.44 101 THR A CA 1
ATOM 758 C C . THR A 1 101 ? 0.298 6.943 42.108 1.00 83.44 101 THR A C 1
ATOM 760 O O . THR A 1 101 ? 0.245 7.786 42.998 1.00 83.44 101 THR A O 1
ATOM 763 N N . TRP A 1 102 ? 0.820 5.731 42.332 1.00 84.69 102 TRP A N 1
ATOM 764 C CA . TRP A 1 102 ? 1.348 5.324 43.641 1.00 84.69 102 TRP A CA 1
ATOM 765 C C . TRP A 1 102 ? 2.572 6.143 44.080 1.00 84.69 102 TRP A C 1
ATOM 767 O O . TRP A 1 102 ? 2.733 6.433 45.264 1.00 84.69 102 TRP A O 1
ATOM 777 N N . ARG A 1 103 ? 3.441 6.543 43.139 1.00 86.12 103 ARG A N 1
ATOM 778 C CA . ARG A 1 103 ? 4.574 7.432 43.442 1.00 86.12 103 ARG A CA 1
ATOM 779 C C . ARG A 1 103 ? 4.099 8.841 43.773 1.00 86.12 103 ARG A C 1
ATOM 781 O O . ARG A 1 103 ? 4.556 9.380 44.774 1.00 86.12 103 ARG A O 1
ATOM 788 N N . ALA A 1 104 ? 3.172 9.394 42.994 1.00 84.31 104 ALA A N 1
ATOM 789 C CA . ALA A 1 104 ? 2.579 10.702 43.257 1.00 84.31 104 ALA A CA 1
ATOM 790 C C . ALA A 1 104 ? 1.888 10.741 44.630 1.00 84.31 104 ALA A C 1
ATOM 792 O O . ALA A 1 104 ? 2.157 11.645 45.414 1.00 84.31 104 ALA A O 1
ATOM 793 N N . ALA A 1 105 ? 1.113 9.707 44.977 1.00 86.69 105 ALA A N 1
ATOM 794 C CA . ALA A 1 105 ? 0.474 9.571 46.290 1.00 86.69 105 ALA A CA 1
ATOM 795 C C . ALA A 1 105 ? 1.478 9.485 47.457 1.00 86.69 105 ALA A C 1
ATOM 797 O O . ALA A 1 105 ? 1.157 9.849 48.582 1.00 86.69 105 ALA A O 1
ATOM 798 N N . ARG A 1 106 ? 2.708 9.025 47.197 1.00 88.12 106 ARG A N 1
ATOM 799 C CA . ARG A 1 106 ? 3.816 8.999 48.167 1.00 88.12 106 ARG A CA 1
ATOM 800 C C . ARG A 1 106 ? 4.718 10.239 48.109 1.00 88.12 106 ARG A C 1
ATOM 802 O O . ARG A 1 106 ? 5.768 10.244 48.746 1.00 88.12 106 ARG A O 1
ATOM 809 N N . GLY A 1 107 ? 4.366 11.258 47.322 1.00 87.31 107 GLY A N 1
ATOM 810 C CA . GLY A 1 107 ? 5.184 12.462 47.125 1.00 87.31 107 GLY A CA 1
ATOM 811 C C . GLY A 1 107 ? 6.484 12.216 46.348 1.00 87.31 107 GLY A C 1
ATOM 812 O O . GLY A 1 107 ? 7.405 13.030 46.370 1.00 87.31 107 GLY A O 1
ATOM 813 N N . TRP A 1 108 ? 6.610 11.074 45.671 1.00 82.06 108 TRP A N 1
ATOM 814 C CA . TRP A 1 108 ? 7.821 10.692 44.953 1.00 82.06 108 TRP A CA 1
ATOM 815 C C . TRP A 1 108 ? 7.784 11.181 43.507 1.00 82.06 108 TRP A C 1
ATOM 817 O O . TRP A 1 108 ? 6.833 10.918 42.770 1.00 82.06 108 TRP A O 1
ATOM 827 N N . LYS A 1 109 ? 8.885 11.797 43.057 1.00 79.12 109 LYS A N 1
ATOM 828 C CA . LYS A 1 109 ? 9.027 12.282 41.675 1.00 79.12 109 LYS A CA 1
ATOM 829 C C . LYS A 1 109 ? 8.812 11.152 40.646 1.00 79.12 109 LYS A C 1
ATOM 831 O O . LYS A 1 109 ? 9.242 10.008 40.900 1.00 79.12 109 LYS A O 1
ATOM 836 N N . PRO A 1 110 ? 8.192 11.442 39.483 1.00 72.38 110 PRO A N 1
ATOM 837 C CA . PRO A 1 110 ? 8.094 10.505 38.368 1.00 72.38 110 PRO A CA 1
ATOM 838 C C . PRO A 1 110 ? 9.480 10.008 37.954 1.00 72.38 110 PRO A C 1
ATOM 840 O O . PRO A 1 110 ? 10.447 10.769 37.925 1.00 72.38 110 PRO A O 1
ATOM 843 N N . ARG A 1 111 ? 9.603 8.713 37.649 1.00 70.19 111 ARG A N 1
ATOM 844 C CA . ARG A 1 111 ? 10.860 8.178 37.116 1.00 70.19 111 ARG A CA 1
ATOM 845 C C . ARG A 1 111 ? 10.984 8.581 35.650 1.00 70.19 111 ARG A C 1
ATOM 847 O O . ARG A 1 111 ? 10.339 7.983 34.794 1.00 70.19 111 ARG A O 1
ATOM 854 N N . VAL A 1 112 ? 11.837 9.560 35.377 1.00 67.25 112 VAL A N 1
ATOM 855 C CA . VAL A 1 112 ? 12.243 9.922 34.016 1.00 67.25 112 VAL A CA 1
ATOM 856 C C . VAL A 1 112 ? 13.206 8.845 33.506 1.00 67.25 112 VAL A C 1
ATOM 858 O O . VAL A 1 112 ? 14.146 8.480 34.205 1.00 67.25 112 VAL A O 1
ATOM 861 N N . GLY A 1 113 ? 12.938 8.281 32.325 1.00 63.06 113 GLY A N 1
ATOM 862 C CA . GLY A 1 113 ? 13.816 7.282 31.704 1.00 63.06 113 GLY A CA 1
ATOM 863 C C . GLY A 1 113 ? 13.767 5.899 32.362 1.00 63.06 113 GLY A C 1
ATOM 864 O O . GLY A 1 113 ? 14.722 5.445 32.985 1.00 63.06 113 GLY A O 1
ATOM 865 N N . SER A 1 114 ? 12.665 5.164 32.197 1.00 61.84 114 SER A N 1
ATOM 866 C CA . SER A 1 114 ? 12.733 3.712 32.409 1.00 61.84 114 SER A CA 1
ATOM 867 C C . SER A 1 114 ? 13.400 3.059 31.191 1.00 61.84 114 SER A C 1
ATOM 869 O O . SER A 1 114 ? 13.098 3.470 30.069 1.00 61.84 114 SER A O 1
ATOM 871 N N . LYS A 1 115 ? 14.191 1.994 31.393 1.00 60.47 115 LYS A N 1
ATOM 872 C CA . LYS A 1 115 ? 14.829 1.190 30.325 1.00 60.47 115 LYS A CA 1
ATOM 873 C C . LYS A 1 115 ? 13.882 0.786 29.173 1.00 60.47 115 LYS A C 1
ATOM 875 O O . LYS A 1 115 ? 14.363 0.534 28.081 1.00 60.47 115 LYS A O 1
ATOM 880 N N . ASN A 1 116 ? 12.559 0.791 29.397 1.00 61.47 116 ASN A N 1
ATOM 881 C CA . ASN A 1 116 ? 11.529 0.442 28.411 1.00 61.47 116 ASN A CA 1
ATOM 882 C C . ASN A 1 116 ? 10.435 1.524 28.223 1.00 61.47 116 ASN A C 1
ATOM 884 O O . ASN A 1 116 ? 9.313 1.198 27.840 1.00 61.47 116 ASN A O 1
ATOM 888 N N . GLY A 1 117 ? 10.680 2.796 28.564 1.00 63.34 117 GLY A N 1
ATOM 889 C CA . GLY A 1 117 ? 9.665 3.862 28.428 1.00 63.34 117 GLY A CA 1
ATOM 890 C C . GLY A 1 117 ? 8.325 3.619 29.160 1.00 63.34 117 GLY A C 1
ATOM 891 O O . GLY A 1 117 ? 7.289 4.094 28.715 1.00 63.34 117 GLY A O 1
ATOM 892 N N . GLY A 1 118 ? 8.316 2.854 30.254 1.00 61.94 118 GLY A N 1
ATOM 893 C CA . GLY A 1 118 ? 7.123 2.488 31.021 1.00 61.94 118 GLY A CA 1
ATOM 894 C C . GLY A 1 118 ? 6.437 1.213 30.526 1.00 61.94 118 GLY A C 1
ATOM 895 O O . GLY A 1 118 ? 5.486 0.759 31.154 1.00 61.94 118 GLY A O 1
ATOM 896 N N . ARG A 1 119 ? 6.924 0.599 29.438 1.00 62.91 119 ARG A N 1
ATOM 897 C CA . ARG A 1 119 ? 6.360 -0.638 28.887 1.00 62.91 119 ARG A CA 1
ATOM 898 C C . ARG A 1 119 ? 6.846 -1.858 29.668 1.00 62.91 119 ARG A C 1
ATOM 900 O O . ARG A 1 119 ? 8.046 -2.051 29.887 1.00 62.91 119 ARG A O 1
ATOM 907 N N . THR A 1 120 ? 5.907 -2.707 30.073 1.00 67.00 120 THR A N 1
ATOM 908 C CA . THR A 1 120 ? 6.202 -4.018 30.657 1.00 67.00 120 THR A CA 1
ATOM 909 C C . THR A 1 120 ? 6.920 -4.888 29.626 1.00 67.00 120 THR A C 1
ATOM 911 O O . THR A 1 120 ? 6.534 -4.921 28.458 1.00 67.00 120 THR A O 1
ATOM 914 N N . LYS A 1 121 ? 7.989 -5.581 30.040 1.00 69.81 121 LYS A N 1
ATOM 915 C CA . LYS A 1 121 ? 8.725 -6.520 29.180 1.00 69.81 121 LYS A CA 1
ATOM 916 C C . LYS A 1 121 ? 7.737 -7.585 28.686 1.00 69.81 121 LYS A C 1
ATOM 918 O O . LYS A 1 121 ? 7.152 -8.281 29.513 1.00 69.81 121 LYS A O 1
ATOM 923 N N . ARG A 1 122 ? 7.522 -7.684 27.367 1.00 69.06 122 ARG A N 1
ATOM 924 C CA . ARG A 1 122 ? 6.735 -8.782 26.786 1.00 69.06 122 ARG A CA 1
ATOM 925 C C . ARG A 1 122 ? 7.460 -10.078 27.138 1.00 69.06 122 ARG A C 1
ATOM 927 O O . ARG A 1 122 ? 8.652 -10.205 26.860 1.00 69.06 122 ARG A O 1
ATOM 934 N N . ARG A 1 123 ? 6.770 -10.982 27.827 1.00 72.88 123 ARG A N 1
ATOM 935 C CA . ARG A 1 123 ? 7.237 -12.358 27.985 1.00 72.88 123 ARG A CA 1
ATOM 936 C C . ARG A 1 123 ? 7.086 -13.014 26.610 1.00 72.88 123 ARG A C 1
ATOM 938 O O . ARG A 1 123 ? 5.992 -12.964 26.054 1.00 72.88 123 ARG A O 1
ATOM 945 N N . HIS A 1 124 ? 8.206 -13.458 26.047 1.00 61.09 124 HIS A N 1
ATOM 946 C CA . HIS A 1 124 ? 8.238 -14.382 24.918 1.00 61.09 124 HIS A CA 1
ATOM 947 C C . HIS A 1 124 ? 8.173 -15.800 25.464 1.00 61.09 124 HIS A C 1
ATOM 949 O O . HIS A 1 124 ? 8.727 -15.997 26.573 1.00 61.09 124 HIS A O 1
#

InterPro domains:
  IPR019434 Domain of unknown function DUF2423 [PF10338] (1-45)